Protein AF-H3SNS8-F1 (afdb_monomer)

Solvent-accessible surface area (backbone atoms only — not comparable to full-atom values): 7685 Å² total; per-residue (Å²): 143,85,63,76,76,64,65,68,72,78,73,74,85,77,73,82,73,79,71,77,80,71,80,68,78,84,72,81,85,67,92,73,80,53,34,36,33,50,82,29,28,36,23,39,64,46,94,49,74,50,77,61,67,64,49,80,76,51,49,28,70,38,58,54,79,54,89,86,61,80,55,53,54,79,46,27,32,19,49,71,56,55,60,69,35,44,27,28,33,32,61,96,44,57,65,83,50,27,33,30,39,54,73,55,94,91,35,24,35,33,22,41,42,80,44,78,58,71,59,51,100,85,45,47,73,130

Radius of gyration: 23.58 Å; Cα contacts (8 Å, |Δi|>4): 229; chains: 1; bounding box: 73×44×36 Å

pLDDT: mean 79.25, std 20.36, range [40.72, 98.38]

Foldseek 3Di:
DPVVVVVPVVPPPPPPPPPPPPPPPPPPDDPDFWWKQDLQWIWGWDPDKDQQFDAWDDWQQEEDLDPPDQAANHHTYGPPDDGGWIKTDGPPDDVQAWIWTDDDDSITTIIGTPTGFDDDVVSDGD

Secondary structure (DSSP, 8-state):
--STTTSSGGG-----------------S-----EEEETTEEEEEEEEEE--EEEEEEE--EE---TT----SSS-EESSSPTT-EEEEETTS-TTTEEEEEEETTEEEEEEEEEE---BTTTB--

Structure (mmCIF, N/CA/C/O backbone):
data_AF-H3SNS8-F1
#
_entry.id   AF-H3SNS8-F1
#
loop_
_atom_site.group_PDB
_atom_site.id
_atom_site.type_symbol
_atom_site.label_atom_id
_atom_site.label_alt_id
_atom_site.label_comp_id
_atom_site.label_asym_id
_atom_site.label_entity_id
_atom_site.label_seq_id
_atom_site.pdbx_PDB_ins_code
_atom_site.Cartn_x
_atom_site.Cartn_y
_atom_site.Cartn_z
_atom_site.occupancy
_atom_site.B_iso_or_equiv
_atom_site.auth_seq_id
_atom_site.auth_comp_id
_atom_site.auth_asym_id
_atom_site.auth_atom_id
_atom_site.pdbx_PDB_model_num
ATOM 1 N N . MET A 1 1 ? -64.553 32.671 -23.334 1.00 54.69 1 MET A N 1
ATOM 2 C CA . MET A 1 1 ? -64.323 32.283 -21.922 1.00 54.69 1 MET A CA 1
ATOM 3 C C . MET A 1 1 ? -63.909 30.812 -21.780 1.00 54.69 1 MET A C 1
ATOM 5 O O . MET A 1 1 ? -64.482 30.087 -20.982 1.00 54.69 1 MET A O 1
ATOM 9 N N . ARG A 1 2 ? -62.915 30.346 -22.555 1.00 53.69 2 ARG A N 1
ATOM 10 C CA . ARG A 1 2 ? -62.394 28.964 -22.468 1.00 53.69 2 ARG A CA 1
ATOM 11 C C . ARG A 1 2 ? -60.876 28.875 -22.677 1.00 53.69 2 ARG A C 1
ATOM 13 O O . ARG A 1 2 ? -60.356 27.837 -23.044 1.00 53.69 2 ARG A O 1
ATOM 20 N N . TYR A 1 3 ? -60.184 29.989 -22.454 1.00 47.03 3 TYR A N 1
ATOM 21 C CA . TYR A 1 3 ? -58.719 30.059 -22.500 1.00 47.03 3 TYR A CA 1
ATOM 22 C C . TYR A 1 3 ? -58.127 30.645 -21.214 1.00 47.03 3 TYR A C 1
ATOM 24 O O . TYR A 1 3 ? -56.940 30.490 -20.966 1.00 47.03 3 TYR A O 1
ATOM 32 N N . PHE A 1 4 ? -58.956 31.243 -20.347 1.00 48.91 4 PHE A N 1
ATOM 33 C CA . PHE A 1 4 ? -58.493 31.795 -19.072 1.00 48.91 4 PHE A CA 1
ATOM 34 C C . PHE A 1 4 ? -58.185 30.704 -18.032 1.00 48.91 4 PHE A C 1
ATOM 36 O O . PHE A 1 4 ? -57.347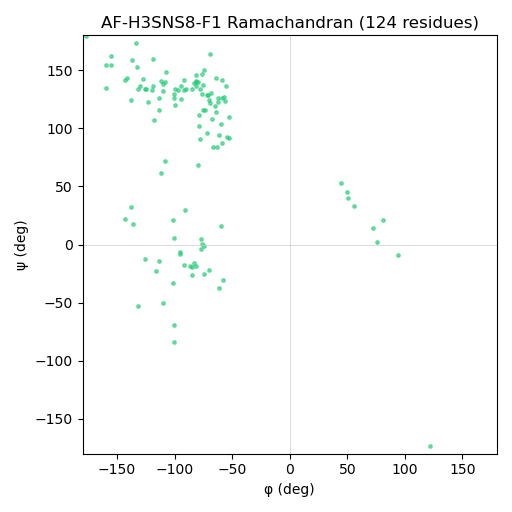 30.897 -17.163 1.00 48.91 4 PHE A O 1
ATOM 43 N N . PHE A 1 5 ? -58.807 29.526 -18.153 1.00 49.19 5 PHE A N 1
ATOM 44 C CA . PHE A 1 5 ? -58.594 28.420 -17.212 1.00 49.19 5 PHE A CA 1
ATOM 45 C C . PHE A 1 5 ? -57.349 27.571 -17.529 1.00 49.19 5 PHE A C 1
ATOM 47 O O . PHE A 1 5 ? -56.864 26.845 -16.670 1.00 49.19 5 PHE A O 1
ATOM 54 N N . CYS A 1 6 ? -56.791 27.675 -18.741 1.00 48.00 6 CYS A N 1
ATOM 55 C CA . CYS A 1 6 ? -55.597 26.914 -19.130 1.00 48.00 6 CYS A CA 1
ATOM 56 C C . CYS A 1 6 ? -54.286 27.589 -18.705 1.00 48.00 6 CYS A C 1
ATOM 58 O O . CYS A 1 6 ? -53.263 26.919 -18.625 1.00 48.00 6 CYS A O 1
ATOM 60 N N . PHE A 1 7 ? -54.303 28.892 -18.410 1.00 50.09 7 PHE A N 1
ATOM 61 C CA . PHE A 1 7 ? -53.076 29.638 -18.118 1.00 50.09 7 PHE A CA 1
ATOM 62 C C . PHE A 1 7 ? -52.583 29.472 -16.671 1.00 50.09 7 PHE A C 1
ATOM 64 O O . PHE A 1 7 ? -51.415 29.702 -16.390 1.00 50.09 7 PHE A O 1
ATOM 71 N N . VAL A 1 8 ? -53.449 29.032 -15.751 1.00 52.44 8 VAL A N 1
ATOM 72 C CA . VAL A 1 8 ? -53.126 28.961 -14.312 1.00 52.44 8 VAL A CA 1
ATOM 73 C C . VAL A 1 8 ? -52.562 27.592 -13.897 1.00 52.44 8 VAL A C 1
ATOM 75 O O . VAL A 1 8 ? -51.906 27.478 -12.871 1.00 52.44 8 VAL A O 1
ATOM 78 N N . ILE A 1 9 ? -52.752 26.549 -14.712 1.00 52.34 9 ILE A N 1
ATOM 79 C CA . ILE A 1 9 ? -52.288 25.181 -14.401 1.00 52.34 9 ILE A CA 1
ATOM 80 C C . ILE A 1 9 ? -50.831 24.960 -14.855 1.00 52.34 9 ILE A C 1
ATOM 82 O O . ILE A 1 9 ? -50.135 24.093 -14.334 1.00 52.34 9 ILE A O 1
ATOM 86 N N . MET A 1 10 ? -50.315 25.799 -15.758 1.00 52.47 10 MET A N 1
ATOM 87 C CA . MET A 1 10 ? -48.922 25.755 -16.219 1.00 52.47 10 MET A CA 1
ATOM 88 C C . MET A 1 10 ? -47.991 26.646 -15.370 1.00 52.47 10 MET A C 1
ATOM 90 O O . MET A 1 10 ? -47.024 27.203 -15.875 1.00 52.47 10 MET A O 1
ATOM 94 N N . MET A 1 11 ? -48.292 26.846 -14.084 1.00 54.97 11 MET A N 1
ATOM 95 C CA . MET A 1 11 ? -47.467 27.671 -13.190 1.00 54.97 11 MET A CA 1
ATOM 96 C C . MET A 1 11 ? -47.297 27.045 -11.795 1.00 54.97 11 MET A C 1
ATOM 98 O O . MET A 1 11 ? -47.218 27.743 -10.789 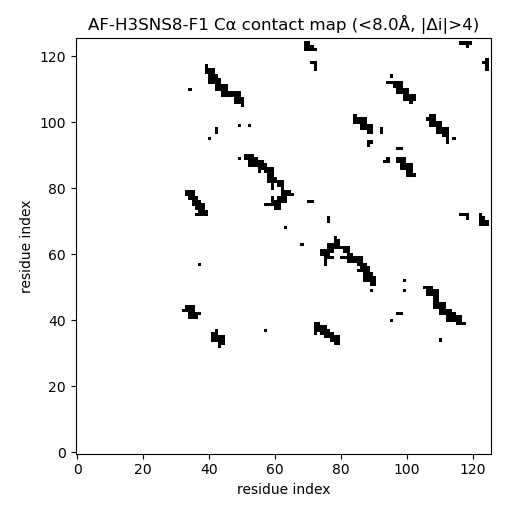1.00 54.97 11 MET A O 1
ATOM 102 N N . SER A 1 12 ? -47.269 25.710 -11.702 1.00 51.03 12 SER A N 1
ATOM 103 C CA . SER A 1 12 ? -47.108 25.005 -10.413 1.00 51.03 12 SER A CA 1
ATOM 104 C C . SER A 1 12 ? -46.134 23.825 -10.437 1.00 51.03 12 SER A C 1
ATOM 106 O O . SER A 1 12 ? -46.127 23.021 -9.513 1.00 51.03 12 SER A O 1
ATOM 108 N N . ILE A 1 13 ? -45.256 23.737 -11.440 1.00 56.97 13 ILE A N 1
ATOM 109 C CA . ILE A 1 13 ? -44.142 22.775 -11.436 1.00 56.97 13 ILE A CA 1
ATOM 110 C C . ILE A 1 13 ? -42.833 23.553 -11.307 1.00 56.97 13 ILE A C 1
ATOM 112 O O . ILE A 1 13 ? -41.986 23.548 -12.190 1.00 56.97 13 ILE A O 1
ATOM 116 N N . ILE A 1 14 ? -42.687 24.267 -10.195 1.00 57.19 14 ILE A N 1
ATOM 117 C CA . ILE A 1 14 ? -41.364 24.610 -9.673 1.00 57.19 14 ILE A CA 1
ATOM 118 C C . ILE A 1 14 ? -41.217 23.748 -8.428 1.00 57.19 14 ILE A C 1
ATOM 120 O O . ILE A 1 14 ? -41.397 24.190 -7.298 1.00 57.19 14 ILE A O 1
ATOM 124 N N . ILE A 1 15 ? -41.033 22.450 -8.669 1.00 56.84 15 ILE A N 1
ATOM 125 C CA . ILE A 1 15 ? -40.615 21.532 -7.621 1.00 56.84 15 ILE A CA 1
ATOM 126 C C . ILE A 1 15 ? -39.223 22.014 -7.235 1.00 56.84 15 ILE A C 1
ATOM 128 O O . ILE A 1 15 ? -38.309 22.004 -8.057 1.00 56.84 15 ILE A O 1
ATOM 132 N N . THR A 1 16 ? -39.103 22.495 -6.004 1.00 63.19 16 THR A N 1
ATOM 133 C CA . THR A 1 16 ? -37.845 22.751 -5.316 1.00 63.19 16 THR A CA 1
ATOM 134 C C . THR A 1 16 ? -37.002 21.481 -5.370 1.00 63.19 16 THR A C 1
ATOM 136 O O . THR A 1 16 ? -37.121 20.598 -4.525 1.00 63.19 16 THR A O 1
ATOM 139 N N . GLY A 1 17 ? -36.171 21.366 -6.401 1.00 49.97 17 GLY A N 1
ATOM 140 C CA . GLY A 1 17 ? -35.041 20.462 -6.395 1.00 49.97 17 GLY A CA 1
ATOM 141 C C . GLY A 1 17 ? -34.013 21.056 -5.449 1.00 49.97 17 GLY A C 1
ATOM 142 O O . GLY A 1 17 ? -33.245 21.927 -5.845 1.00 49.97 17 GLY A O 1
ATOM 143 N N . CYS A 1 18 ? -34.002 20.605 -4.195 1.00 51.78 18 CYS A N 1
ATOM 144 C CA . CYS A 1 18 ? -32.758 20.613 -3.440 1.00 51.78 18 CYS A CA 1
ATOM 145 C C . CYS A 1 18 ? -31.808 19.695 -4.205 1.00 51.78 18 CYS A C 1
ATOM 147 O O . CYS A 1 18 ? -31.856 18.479 -4.037 1.00 51.78 18 CYS A O 1
ATOM 149 N N . THR A 1 19 ? -30.981 20.265 -5.081 1.00 53.75 19 THR A N 1
ATOM 150 C CA . THR A 1 19 ? -29.761 19.570 -5.458 1.00 53.75 19 THR A CA 1
ATOM 151 C C . THR A 1 19 ? -28.928 19.568 -4.184 1.00 53.75 19 THR A C 1
ATOM 153 O O . THR A 1 19 ? -28.499 20.612 -3.695 1.00 53.75 19 THR A O 1
ATOM 156 N N . SER A 1 20 ? -28.798 18.408 -3.550 1.00 57.00 20 SER A N 1
ATOM 157 C CA . SER A 1 20 ? -27.626 18.157 -2.733 1.00 57.00 20 SER A CA 1
ATOM 158 C C . SER A 1 20 ? -26.446 18.447 -3.650 1.00 57.00 20 SER A C 1
ATOM 160 O O . SER A 1 20 ? -26.252 17.765 -4.654 1.00 57.00 20 SER A O 1
ATOM 162 N N . GLU A 1 21 ? -25.731 19.537 -3.378 1.00 50.75 21 GLU A N 1
ATOM 163 C CA . GLU A 1 21 ? -24.391 19.732 -3.906 1.00 50.75 21 GLU A CA 1
ATOM 164 C C . GLU A 1 21 ? -23.544 18.614 -3.306 1.00 50.75 21 GLU A C 1
ATOM 166 O O . GLU A 1 21 ? -22.922 18.744 -2.250 1.00 50.75 21 GLU A O 1
ATOM 171 N N . GLU A 1 22 ? -23.587 17.457 -3.953 1.00 46.97 22 GLU A N 1
ATOM 172 C CA . GLU A 1 22 ? -22.529 16.479 -3.842 1.00 46.97 22 GLU A CA 1
ATOM 173 C C . GLU A 1 22 ? -21.308 17.228 -4.354 1.00 46.97 22 GLU A C 1
ATOM 175 O O . GLU A 1 22 ? -21.200 17.524 -5.545 1.00 46.97 22 GLU A O 1
ATOM 180 N N . LYS A 1 23 ? -20.453 17.663 -3.424 1.00 45.00 23 LYS A N 1
ATOM 181 C CA . LYS A 1 23 ? -19.121 18.157 -3.742 1.00 45.00 23 LYS A CA 1
ATOM 182 C C . LYS A 1 23 ? -18.445 17.059 -4.553 1.00 45.00 23 LYS A C 1
ATOM 184 O O . LYS A 1 23 ? -17.853 16.149 -3.980 1.00 45.00 23 LYS A O 1
ATOM 189 N N . LEU A 1 24 ? -18.550 17.131 -5.877 1.00 49.19 24 LEU A N 1
ATOM 190 C CA . LEU A 1 24 ? -17.626 16.423 -6.734 1.00 49.19 24 LEU A CA 1
ATOM 191 C C . LEU A 1 24 ? -16.239 16.933 -6.339 1.00 49.19 24 LEU A C 1
ATOM 193 O O . LEU A 1 24 ? -16.045 18.155 -6.288 1.00 49.19 24 LEU A O 1
ATOM 197 N N . PRO A 1 25 ? -15.289 16.043 -6.020 1.00 50.03 25 PRO A N 1
ATOM 198 C CA . PRO A 1 25 ? -13.926 16.462 -5.782 1.00 50.03 25 PRO A CA 1
ATOM 199 C C . PRO A 1 25 ? -13.456 17.211 -7.026 1.00 50.03 25 PRO A C 1
ATOM 201 O O . PRO A 1 25 ? -13.544 16.718 -8.153 1.00 50.03 25 PRO A O 1
ATOM 204 N N . SER A 1 26 ? -13.031 18.450 -6.804 1.00 44.84 26 SER A N 1
ATOM 205 C CA . SER A 1 26 ? -12.482 19.354 -7.801 1.00 44.84 26 SER A CA 1
ATOM 206 C C . SER A 1 26 ? -11.242 18.721 -8.434 1.00 44.84 26 SER A C 1
ATOM 208 O O . SER A 1 26 ? -10.123 18.933 -7.978 1.00 44.84 26 SER A O 1
ATOM 210 N N . SER A 1 27 ? -11.432 17.924 -9.481 1.00 50.53 27 SER A N 1
ATOM 211 C CA . SER A 1 27 ? -10.346 17.428 -10.317 1.00 50.53 27 SER A CA 1
ATOM 212 C C . SER A 1 27 ? -9.938 18.555 -11.257 1.00 50.53 27 SER A C 1
ATOM 214 O O . SER A 1 27 ? -10.488 18.745 -12.344 1.00 50.53 27 SER A O 1
ATOM 216 N N . SER A 1 28 ? -8.975 19.358 -10.813 1.00 50.12 28 SER A N 1
ATOM 217 C CA . SER A 1 28 ? -8.148 20.127 -11.729 1.00 50.12 28 SER A CA 1
ATOM 218 C C . SER A 1 28 ? -7.297 19.141 -12.539 1.00 50.12 28 SER A C 1
ATOM 220 O O . SER A 1 28 ? -6.170 18.852 -12.162 1.00 50.12 28 SER A O 1
ATOM 222 N N . GLY A 1 29 ? -7.864 18.587 -13.610 1.00 43.59 29 GLY A N 1
ATOM 223 C CA . GLY A 1 29 ? -7.141 18.0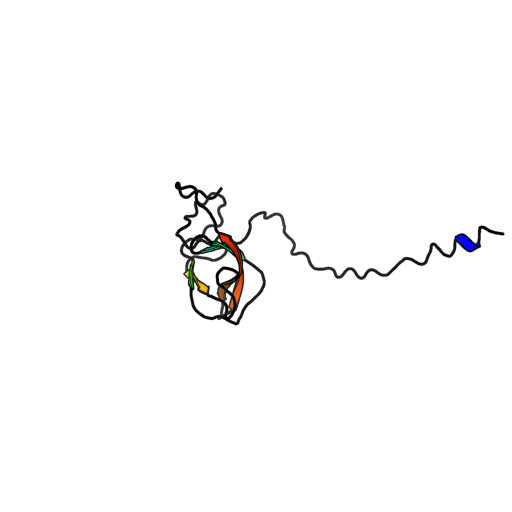03 -14.743 1.00 43.59 29 GLY A CA 1
ATOM 224 C C . GLY A 1 29 ? -5.942 17.103 -14.437 1.00 43.59 29 GLY A C 1
ATOM 225 O O . GLY A 1 29 ? -4.886 17.328 -15.021 1.00 43.59 29 GLY A O 1
ATOM 226 N N . ASP A 1 30 ? -6.101 16.076 -13.600 1.00 49.00 30 ASP A N 1
ATOM 227 C CA . ASP A 1 30 ? -5.131 14.981 -13.529 1.00 49.00 30 ASP A CA 1
ATOM 228 C C . ASP A 1 30 ? -5.819 13.670 -13.926 1.00 49.00 30 ASP A C 1
ATOM 230 O O . ASP A 1 30 ? -6.681 13.141 -13.227 1.00 49.00 30 ASP A O 1
ATOM 234 N N . TRP A 1 31 ? -5.491 13.183 -15.118 1.00 52.84 31 TRP A N 1
ATOM 235 C CA . TRP A 1 31 ? -5.950 11.904 -15.670 1.00 52.84 31 TRP A CA 1
ATOM 236 C C . TRP A 1 31 ? -5.190 10.717 -15.047 1.00 52.84 31 TRP A C 1
ATOM 238 O O . TRP A 1 31 ? -5.389 9.567 -15.445 1.00 52.84 31 TRP A O 1
ATOM 248 N N . ARG A 1 32 ? -4.320 10.972 -14.061 1.00 64.69 32 ARG A N 1
ATOM 249 C CA . ARG A 1 32 ? -3.565 9.954 -13.339 1.00 64.69 32 ARG A CA 1
ATOM 250 C C . ARG A 1 32 ? -4.447 9.209 -12.340 1.00 64.69 32 ARG A C 1
ATOM 252 O O . ARG A 1 32 ? -4.910 9.747 -11.340 1.00 64.69 32 ARG A O 1
ATOM 259 N N . ILE A 1 33 ? -4.625 7.915 -12.587 1.00 77.94 33 ILE A N 1
ATOM 260 C CA . ILE A 1 33 ? -5.302 7.008 -11.657 1.00 77.94 33 ILE A CA 1
ATOM 261 C C . ILE A 1 33 ? -4.327 6.624 -10.534 1.00 77.94 33 ILE A C 1
ATOM 263 O O . ILE A 1 33 ? -3.351 5.900 -10.760 1.00 77.94 33 ILE A O 1
ATOM 267 N N . SER A 1 34 ? -4.593 7.088 -9.312 1.00 91.00 34 SER A N 1
ATOM 268 C CA . SER A 1 34 ? -3.854 6.703 -8.101 1.00 91.00 34 SER A CA 1
ATOM 269 C C . SER A 1 34 ? -4.052 5.217 -7.789 1.00 91.00 34 SER A C 1
ATOM 271 O O . SER A 1 34 ? -5.179 4.751 -7.589 1.00 91.00 34 SER A O 1
ATOM 273 N N . SER A 1 35 ? -2.962 4.450 -7.774 1.00 92.88 35 SER A N 1
ATOM 274 C CA . SER A 1 35 ? -3.023 2.991 -7.684 1.00 92.88 35 SER A CA 1
ATOM 275 C C . SER A 1 35 ? -1.771 2.343 -7.091 1.00 92.88 35 SER A C 1
ATOM 277 O O . SER A 1 35 ? -0.687 2.931 -7.036 1.00 92.88 35 SER A O 1
ATOM 279 N N . VAL A 1 36 ? -1.952 1.096 -6.656 1.00 94.75 36 VAL A N 1
ATOM 280 C CA . VAL A 1 36 ? -0.915 0.187 -6.165 1.00 94.75 36 VAL A CA 1
ATOM 281 C C . VAL A 1 36 ? -0.996 -1.118 -6.948 1.00 94.75 36 VAL A C 1
ATOM 283 O O . VAL A 1 36 ? -2.080 -1.673 -7.107 1.00 94.75 36 VAL A O 1
ATOM 286 N N . THR A 1 37 ? 0.141 -1.633 -7.402 1.00 94.31 37 THR A N 1
ATOM 287 C CA . THR A 1 37 ? 0.253 -2.991 -7.935 1.00 94.31 37 THR A CA 1
ATOM 288 C C . THR A 1 37 ? 0.844 -3.895 -6.863 1.00 94.31 37 THR A C 1
ATOM 290 O O . THR A 1 37 ? 1.886 -3.573 -6.298 1.00 94.31 37 THR A O 1
ATOM 293 N N . LEU A 1 38 ? 0.200 -5.029 -6.594 1.00 95.06 38 LEU A N 1
ATOM 294 C CA . LEU A 1 38 ? 0.681 -6.049 -5.660 1.00 95.06 38 LEU A CA 1
ATOM 295 C C . LEU A 1 38 ? 0.448 -7.435 -6.265 1.00 95.06 38 LEU A C 1
ATOM 297 O O . LEU A 1 38 ? -0.688 -7.777 -6.599 1.00 95.06 38 LEU A O 1
ATOM 301 N N . ASN A 1 39 ? 1.508 -8.241 -6.391 1.00 92.12 39 ASN A N 1
ATOM 302 C CA . ASN A 1 39 ? 1.458 -9.609 -6.931 1.00 92.12 39 ASN A CA 1
ATOM 303 C C . ASN A 1 39 ? 0.720 -9.707 -8.282 1.00 92.12 39 ASN A C 1
ATOM 305 O O . ASN A 1 39 ? -0.075 -10.622 -8.515 1.00 92.12 39 ASN A O 1
ATOM 309 N N . GLY A 1 40 ? 0.939 -8.725 -9.159 1.00 90.94 40 GLY A N 1
ATOM 310 C CA . GLY A 1 40 ? 0.284 -8.634 -10.461 1.00 90.94 40 GLY A CA 1
ATOM 311 C C . GLY A 1 40 ? -1.197 -8.245 -10.444 1.00 90.94 40 GLY A C 1
ATOM 312 O O . GLY A 1 40 ? -1.860 -8.400 -11.465 1.00 90.94 40 GLY A O 1
ATOM 313 N N . TYR A 1 41 ? -1.731 -7.736 -9.333 1.00 93.19 41 TYR A N 1
ATOM 314 C CA . TYR A 1 41 ? -3.070 -7.142 -9.264 1.00 93.19 41 TYR A CA 1
ATOM 315 C C . TYR A 1 41 ? -2.984 -5.631 -9.098 1.00 93.19 41 TYR A C 1
ATOM 317 O O . TYR A 1 41 ? -2.144 -5.147 -8.341 1.00 93.19 41 TYR A O 1
ATOM 325 N N . LEU A 1 42 ? -3.866 -4.904 -9.783 1.00 93.12 42 LEU A N 1
ATOM 326 C CA . LEU A 1 42 ? -4.005 -3.458 -9.654 1.00 93.12 42 LEU A CA 1
ATOM 327 C C . LEU A 1 42 ? -5.057 -3.134 -8.600 1.00 93.12 42 LEU A C 1
ATOM 329 O O . LEU A 1 42 ? -6.165 -3.667 -8.631 1.00 93.12 42 LEU A O 1
ATOM 333 N N . TYR A 1 43 ? -4.723 -2.208 -7.716 1.00 95.88 43 TYR A N 1
ATOM 334 C CA . TYR A 1 43 ? -5.606 -1.703 -6.683 1.00 95.88 43 TYR A CA 1
ATOM 335 C C . TYR A 1 43 ? -5.740 -0.193 -6.817 1.00 95.88 43 TYR A C 1
ATOM 337 O O . TYR A 1 43 ? -4.742 0.527 -6.766 1.00 95.88 43 TYR A O 1
ATOM 345 N N . ARG A 1 44 ? -6.966 0.303 -6.975 1.00 95.50 44 ARG A N 1
ATOM 346 C CA . ARG A 1 44 ? -7.257 1.737 -7.020 1.00 95.50 44 ARG A CA 1
ATOM 347 C C . ARG A 1 44 ? -7.415 2.287 -5.610 1.00 95.50 44 ARG A C 1
ATOM 349 O O . ARG A 1 44 ? -8.119 1.706 -4.785 1.00 95.50 44 ARG A O 1
ATOM 356 N N . ILE A 1 45 ? -6.779 3.425 -5.352 1.00 94.56 45 ILE A N 1
ATOM 357 C CA . ILE A 1 45 ? -6.852 4.110 -4.060 1.00 94.56 45 ILE A CA 1
ATOM 358 C C . ILE A 1 45 ? -8.206 4.805 -3.923 1.00 94.56 45 ILE A C 1
ATOM 360 O O . ILE A 1 45 ? -8.698 5.423 -4.868 1.00 94.56 45 ILE A O 1
ATOM 364 N N . THR A 1 46 ? -8.807 4.695 -2.740 1.00 94.00 46 THR A N 1
ATOM 365 C CA . THR A 1 46 ? -10.050 5.385 -2.390 1.00 94.00 46 THR A CA 1
ATOM 366 C C . THR A 1 46 ? -9.827 6.323 -1.208 1.00 94.00 46 THR A C 1
ATOM 368 O O . THR A 1 46 ? -8.885 6.152 -0.434 1.00 94.00 46 THR A O 1
ATOM 371 N N . GLU A 1 47 ? -10.716 7.299 -1.040 1.00 91.19 47 GLU A N 1
ATOM 372 C CA . GLU A 1 47 ? -10.735 8.167 0.146 1.00 91.19 47 GLU A CA 1
ATOM 373 C C . GLU A 1 47 ? -11.356 7.467 1.375 1.00 91.19 47 GLU A C 1
ATOM 375 O O . GLU A 1 47 ? -11.366 8.025 2.471 1.00 91.19 47 GLU A O 1
ATOM 380 N N . GLU A 1 48 ? -11.862 6.234 1.219 1.00 95.12 48 GLU A N 1
ATOM 381 C CA . GLU A 1 48 ? -12.460 5.451 2.301 1.00 95.12 48 GL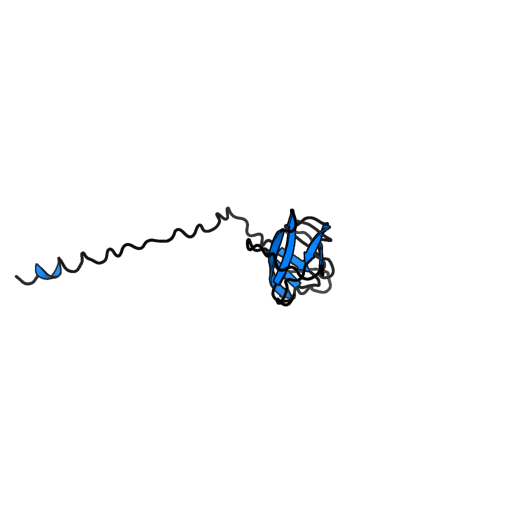U A CA 1
ATOM 382 C C . GLU A 1 48 ? -11.373 4.987 3.282 1.00 95.12 48 GLU A C 1
ATOM 384 O O . GLU A 1 48 ? -10.362 4.393 2.897 1.00 95.12 48 GLU A O 1
ATOM 389 N N . MET A 1 49 ? -11.595 5.251 4.569 1.00 95.44 49 MET A N 1
ATOM 390 C CA . MET A 1 49 ? -10.733 4.779 5.649 1.00 95.44 49 MET A CA 1
ATOM 391 C C . MET A 1 49 ? -11.244 3.442 6.182 1.00 95.44 49 MET A C 1
ATOM 393 O O . MET A 1 49 ? -12.449 3.257 6.346 1.00 95.44 49 MET A O 1
ATOM 397 N N . VAL A 1 50 ? -10.331 2.535 6.522 1.00 95.81 50 VAL A N 1
ATOM 398 C CA . VAL A 1 50 ? -10.651 1.239 7.131 1.00 95.81 50 VAL A CA 1
ATOM 399 C C . VAL A 1 50 ? -9.852 1.033 8.416 1.00 95.81 50 VAL A C 1
ATOM 401 O O . VAL A 1 50 ? -8.697 1.442 8.521 1.00 95.81 50 VAL A O 1
ATOM 404 N N . MET A 1 51 ? -10.490 0.417 9.414 1.00 93.19 51 MET A N 1
ATOM 405 C CA . MET A 1 51 ? -9.881 0.114 10.717 1.00 93.19 51 MET A CA 1
ATOM 406 C C . MET A 1 51 ? -9.779 -1.388 11.000 1.00 93.19 51 MET A C 1
ATOM 408 O O . MET A 1 51 ? -8.932 -1.800 11.791 1.00 93.19 51 MET A O 1
ATOM 412 N N . ASP A 1 52 ? -10.608 -2.207 10.349 1.00 95.12 52 ASP A N 1
ATOM 413 C CA . ASP A 1 52 ? -10.655 -3.657 10.545 1.00 95.12 52 ASP A CA 1
ATOM 414 C C . ASP A 1 52 ? -9.531 -4.365 9.784 1.00 95.12 52 ASP A C 1
ATOM 416 O O . ASP A 1 52 ? -9.743 -5.077 8.804 1.00 95.12 52 ASP A O 1
ATOM 420 N N . ILE A 1 53 ? -8.304 -4.143 10.242 1.00 97.19 53 ILE A N 1
ATOM 421 C CA . ILE A 1 53 ? -7.103 -4.750 9.677 1.00 97.19 53 ILE A CA 1
ATOM 422 C C . ILE A 1 53 ? -6.917 -6.168 10.212 1.00 97.19 53 ILE A C 1
ATOM 424 O O . ILE A 1 53 ? -7.143 -6.434 11.395 1.00 97.19 53 ILE A O 1
ATOM 428 N N . ASP A 1 54 ? -6.499 -7.076 9.332 1.00 97.19 54 ASP A N 1
ATOM 429 C CA . ASP A 1 54 ? -6.150 -8.444 9.701 1.00 97.19 54 ASP A CA 1
ATOM 430 C C . ASP A 1 54 ? -4.627 -8.619 9.803 1.00 97.19 54 ASP A C 1
ATOM 432 O O . ASP A 1 54 ? -4.062 -8.473 10.888 1.00 97.19 54 ASP A O 1
ATOM 436 N N . HIS A 1 55 ? -3.926 -8.864 8.693 1.00 97.44 55 HIS A N 1
ATOM 437 C CA . HIS A 1 55 ? -2.475 -9.078 8.706 1.00 97.44 55 HIS A CA 1
ATOM 438 C C . HIS A 1 55 ? -1.761 -8.354 7.562 1.00 97.44 55 HIS A C 1
ATOM 440 O O . HIS A 1 55 ? -2.358 -7.986 6.551 1.00 97.44 55 HIS A O 1
ATOM 446 N N . LYS A 1 56 ? -0.454 -8.124 7.723 1.00 97.62 56 LYS A N 1
ATOM 447 C CA . LYS A 1 56 ? 0.382 -7.507 6.686 1.00 97.62 56 LYS A CA 1
ATOM 448 C C . LYS A 1 56 ? 0.537 -8.472 5.507 1.00 97.62 56 LYS A C 1
ATOM 450 O O . LYS A 1 56 ? 0.918 -9.621 5.711 1.00 97.62 56 LYS A O 1
ATOM 455 N N . ILE A 1 57 ? 0.290 -7.989 4.292 1.00 97.69 57 ILE A N 1
ATOM 456 C CA . ILE A 1 57 ? 0.370 -8.775 3.046 1.00 97.69 57 ILE A CA 1
ATOM 457 C C . ILE A 1 57 ? 1.490 -8.313 2.112 1.00 97.69 57 ILE A C 1
ATOM 459 O O . ILE A 1 57 ? 1.840 -9.029 1.179 1.00 97.69 57 ILE A O 1
ATOM 463 N N . GLY A 1 58 ? 2.056 -7.128 2.344 1.00 96.62 58 GLY A N 1
ATOM 464 C CA . GLY A 1 58 ? 3.100 -6.582 1.487 1.00 96.62 58 GLY A CA 1
ATOM 465 C C . GLY A 1 58 ? 3.648 -5.255 1.990 1.00 96.62 58 GLY A C 1
ATOM 466 O O . GLY A 1 58 ? 3.228 -4.730 3.024 1.00 96.62 58 GLY A O 1
ATOM 467 N N . THR A 1 59 ? 4.615 -4.724 1.252 1.00 97.31 59 THR A N 1
ATOM 468 C CA . THR A 1 59 ? 5.185 -3.388 1.461 1.00 97.31 59 THR A CA 1
ATOM 469 C C . THR A 1 59 ? 5.446 -2.785 0.091 1.00 97.31 59 THR A C 1
ATOM 471 O O . THR A 1 59 ? 5.853 -3.518 -0.800 1.00 97.31 59 THR A O 1
ATOM 474 N N . ILE A 1 60 ? 5.243 -1.482 -0.088 1.00 97.12 60 ILE A N 1
ATOM 475 C CA . ILE A 1 60 ? 5.642 -0.806 -1.325 1.00 97.12 60 ILE A CA 1
ATOM 476 C C . ILE A 1 60 ? 7.160 -0.911 -1.490 1.00 97.12 60 ILE A C 1
ATOM 478 O O . ILE A 1 60 ? 7.916 -0.461 -0.628 1.00 97.12 60 ILE A O 1
ATOM 482 N N . GLU A 1 61 ? 7.590 -1.481 -2.610 1.00 95.50 61 GLU A N 1
ATOM 483 C CA . GLU A 1 61 ? 8.996 -1.688 -2.971 1.00 95.50 61 GLU A CA 1
ATOM 484 C C . GLU A 1 61 ? 9.471 -0.637 -3.972 1.00 95.50 61 GLU A C 1
ATOM 486 O O . GLU A 1 61 ? 10.624 -0.209 -3.926 1.00 95.50 61 GLU A O 1
ATOM 491 N N . LYS A 1 62 ? 8.574 -0.190 -4.859 1.00 93.38 62 LYS A N 1
ATOM 492 C CA . LYS A 1 62 ? 8.868 0.813 -5.884 1.00 93.38 62 LYS A CA 1
ATOM 493 C C . LYS A 1 62 ? 7.831 1.923 -5.885 1.00 93.38 62 LYS A C 1
ATOM 495 O O . LYS A 1 62 ? 6.630 1.670 -5.830 1.00 93.38 62 LYS A O 1
ATOM 500 N N . TYR A 1 63 ? 8.318 3.151 -5.996 1.00 93.38 63 TYR A N 1
ATOM 501 C CA . TYR A 1 63 ? 7.496 4.341 -6.145 1.00 93.38 63 TYR A CA 1
ATOM 502 C C . TYR A 1 63 ? 7.914 5.111 -7.391 1.00 93.38 63 TYR A C 1
ATOM 504 O O . TYR A 1 63 ? 9.105 5.341 -7.602 1.00 93.38 63 TYR A O 1
ATOM 512 N N . SER A 1 64 ? 6.937 5.524 -8.190 1.00 89.69 64 SER A N 1
ATOM 513 C CA . SER A 1 64 ? 7.126 6.549 -9.209 1.00 89.69 64 SER A CA 1
ATOM 514 C C . SER A 1 64 ? 5.785 7.155 -9.584 1.00 89.69 64 SER A C 1
ATOM 516 O O . SER A 1 64 ? 4.808 6.449 -9.823 1.00 89.69 64 SER A O 1
ATOM 518 N N . ASP A 1 65 ? 5.754 8.470 -9.676 1.00 87.94 65 ASP A N 1
ATOM 519 C CA . ASP A 1 65 ? 4.663 9.239 -10.242 1.00 87.94 65 ASP A CA 1
ATOM 520 C C . ASP A 1 65 ? 5.001 9.690 -11.672 1.00 87.94 65 ASP A C 1
ATOM 522 O O . ASP A 1 65 ? 4.406 10.624 -12.185 1.00 87.94 65 ASP A O 1
ATOM 526 N N . GLU A 1 66 ? 5.941 9.044 -12.360 1.00 85.19 66 GLU A N 1
ATOM 527 C CA . GLU A 1 66 ? 6.180 9.276 -13.784 1.00 85.19 66 GLU A CA 1
ATOM 528 C C . GLU A 1 66 ? 5.318 8.324 -14.620 1.00 85.19 66 GLU A C 1
ATOM 530 O O . GLU A 1 66 ? 5.262 7.120 -14.363 1.00 85.19 66 GLU A O 1
ATOM 535 N N . GLU A 1 67 ? 4.646 8.843 -15.651 1.00 72.50 67 GLU A N 1
ATOM 536 C CA . GLU A 1 67 ? 3.843 8.009 -16.561 1.00 72.50 67 GLU A CA 1
ATOM 537 C C . GLU A 1 67 ? 4.715 6.977 -17.293 1.00 72.50 67 GLU A C 1
ATOM 539 O O . GLU A 1 67 ? 4.313 5.830 -17.461 1.00 72.50 67 GLU A O 1
ATOM 544 N N . SER A 1 68 ? 5.937 7.370 -17.664 1.00 74.38 68 SER A N 1
ATOM 545 C CA . SER A 1 68 ? 6.908 6.545 -18.387 1.00 74.38 68 SER A CA 1
ATOM 546 C C . SER A 1 68 ? 7.616 5.494 -17.528 1.00 74.38 68 SER A C 1
ATOM 548 O O . SER A 1 68 ? 8.482 4.781 -18.039 1.00 74.38 68 SER A O 1
ATOM 550 N N . PHE A 1 69 ? 7.309 5.397 -16.231 1.00 74.06 69 PHE A N 1
ATOM 551 C CA . PHE A 1 69 ? 7.975 4.438 -15.360 1.00 74.06 69 PHE A CA 1
ATOM 552 C C . PHE A 1 69 ? 7.573 3.001 -15.701 1.00 74.06 69 PHE A C 1
ATOM 554 O O . PHE A 1 69 ? 6.401 2.622 -15.626 1.00 74.06 69 PHE A O 1
ATOM 561 N N . LEU A 1 70 ? 8.570 2.176 -16.022 1.00 66.88 70 LEU A N 1
ATOM 562 C CA . LEU A 1 70 ? 8.372 0.759 -16.299 1.00 66.88 70 LEU A CA 1
ATOM 563 C C . LEU A 1 70 ? 8.093 0.001 -14.998 1.00 66.88 70 LEU A C 1
ATOM 565 O O . LEU A 1 70 ? 8.944 -0.093 -14.111 1.00 66.88 70 LEU A O 1
ATOM 569 N N . ARG A 1 71 ? 6.887 -0.557 -14.895 1.00 70.94 71 ARG A N 1
ATOM 570 C CA . ARG A 1 71 ? 6.444 -1.354 -13.746 1.00 70.94 71 ARG A CA 1
ATOM 571 C C . ARG A 1 71 ? 6.685 -2.829 -14.040 1.00 70.94 71 ARG A C 1
ATOM 573 O O . ARG A 1 71 ? 6.168 -3.342 -15.029 1.00 70.94 71 ARG A O 1
ATOM 580 N N . SER A 1 72 ? 7.405 -3.527 -13.164 1.00 77.38 72 SER A N 1
ATOM 581 C CA . SER A 1 72 ? 7.377 -4.990 -13.188 1.00 77.38 72 SER A CA 1
ATOM 582 C C . SER A 1 72 ? 6.075 -5.485 -12.576 1.00 77.38 72 SER A C 1
ATOM 584 O O . SER A 1 72 ? 5.559 -4.899 -11.626 1.00 77.38 72 SER A O 1
ATOM 586 N N . ILE A 1 73 ? 5.574 -6.604 -13.088 1.00 77.06 73 ILE A N 1
ATOM 587 C CA . ILE A 1 73 ? 4.432 -7.310 -12.502 1.00 77.06 73 ILE A CA 1
ATOM 588 C C . ILE A 1 73 ? 4.780 -7.976 -11.159 1.00 77.06 73 ILE A C 1
ATOM 590 O O . ILE A 1 73 ? 3.885 -8.260 -10.363 1.00 77.06 73 ILE A O 1
ATOM 594 N N . GLU A 1 74 ? 6.069 -8.234 -10.930 1.00 83.25 74 GLU A N 1
ATOM 595 C CA . GLU A 1 74 ? 6.576 -8.906 -9.730 1.00 83.25 74 GLU A CA 1
ATOM 596 C C . GLU A 1 74 ? 6.794 -7.939 -8.563 1.00 83.25 74 GLU A C 1
ATOM 598 O O . GLU A 1 74 ? 6.706 -8.355 -7.413 1.00 83.25 74 GLU A O 1
ATOM 603 N N . ASP A 1 75 ? 7.041 -6.658 -8.850 1.00 87.81 75 ASP A N 1
ATOM 604 C CA . ASP A 1 75 ? 7.307 -5.659 -7.817 1.00 87.81 75 ASP A CA 1
ATOM 605 C C . ASP A 1 75 ? 6.005 -5.145 -7.191 1.00 87.81 75 ASP A C 1
ATOM 607 O O . ASP A 1 75 ? 5.005 -4.909 -7.882 1.00 87.81 75 ASP A O 1
ATOM 611 N N . THR A 1 76 ? 6.048 -4.841 -5.892 1.00 94.25 76 THR A N 1
ATOM 612 C CA . THR A 1 76 ? 4.993 -4.037 -5.265 1.00 94.25 76 THR A CA 1
ATOM 613 C C . THR A 1 76 ? 5.216 -2.558 -5.585 1.00 94.25 76 THR A C 1
ATOM 615 O O . THR A 1 76 ? 6.068 -1.891 -4.990 1.00 94.25 76 THR A O 1
ATOM 618 N N . PHE A 1 77 ? 4.449 -2.035 -6.539 1.00 94.31 77 PHE A N 1
ATOM 619 C CA . PHE A 1 77 ? 4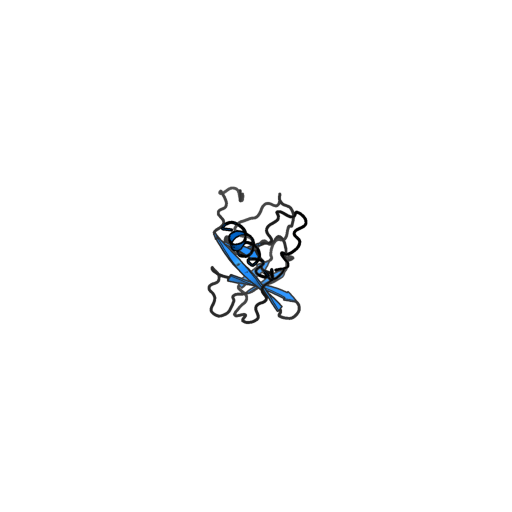.595 -0.678 -7.064 1.00 94.31 77 PHE A CA 1
ATOM 620 C C . PHE A 1 77 ? 3.473 0.249 -6.592 1.00 94.31 77 PHE A C 1
ATOM 622 O O . PHE A 1 77 ? 2.328 -0.168 -6.456 1.00 94.31 77 PHE A O 1
ATOM 629 N N . SER A 1 78 ? 3.776 1.532 -6.419 1.00 93.75 78 SER A N 1
ATOM 630 C CA . SER A 1 78 ? 2.797 2.570 -6.114 1.00 93.75 78 SER A CA 1
ATOM 631 C C . SER A 1 78 ? 3.144 3.877 -6.821 1.00 93.75 78 SER A C 1
ATOM 633 O O . SER A 1 78 ? 4.305 4.271 -6.872 1.00 93.75 78 SER A O 1
ATOM 635 N N . ASN A 1 79 ? 2.132 4.591 -7.310 1.00 92.00 79 ASN A N 1
ATOM 636 C CA . ASN A 1 79 ? 2.307 5.955 -7.824 1.00 92.00 79 ASN A CA 1
ATOM 637 C C . ASN A 1 79 ? 1.888 7.048 -6.831 1.00 92.00 79 ASN A C 1
ATOM 639 O O . ASN A 1 79 ? 1.838 8.218 -7.192 1.00 92.00 79 ASN A O 1
ATOM 643 N N . THR A 1 80 ? 1.530 6.665 -5.602 1.00 93.19 80 THR A N 1
ATOM 644 C CA . THR A 1 80 ? 0.973 7.578 -4.592 1.00 93.19 80 THR A CA 1
ATOM 645 C C . THR A 1 80 ? 1.675 7.419 -3.243 1.00 93.19 80 THR A C 1
ATOM 647 O O . THR A 1 80 ? 2.171 8.384 -2.672 1.00 93.19 80 THR A O 1
ATOM 650 N N . TYR A 1 81 ? 1.749 6.193 -2.728 1.00 95.06 81 TYR A N 1
ATOM 651 C CA . TYR A 1 81 ? 2.455 5.865 -1.490 1.00 95.06 81 TYR A CA 1
ATOM 652 C C . TYR A 1 81 ? 3.957 5.660 -1.703 1.00 95.06 81 TYR A C 1
ATOM 654 O O . TYR A 1 81 ? 4.325 4.980 -2.666 1.00 95.06 81 TYR A O 1
ATOM 662 N N . PRO A 1 82 ? 4.809 6.168 -0.796 1.00 95.25 82 PRO A N 1
ATOM 663 C CA . PRO A 1 82 ? 6.253 5.994 -0.868 1.00 95.25 82 PRO A CA 1
ATOM 664 C C . PRO A 1 82 ? 6.689 4.546 -0.596 1.00 95.25 82 PRO A C 1
ATOM 666 O O . PRO A 1 82 ? 5.960 3.736 -0.020 1.00 95.25 82 PRO A O 1
ATOM 669 N N . VAL A 1 83 ? 7.935 4.244 -0.969 1.00 96.19 83 VAL A N 1
ATOM 670 C CA . VAL A 1 83 ? 8.603 2.984 -0.611 1.00 96.19 83 VAL A CA 1
ATOM 671 C C . VAL A 1 83 ? 8.599 2.801 0.909 1.00 96.19 83 VAL A C 1
ATOM 673 O O . VAL A 1 83 ? 8.874 3.738 1.658 1.00 96.19 83 VAL A O 1
ATOM 676 N N . GLY A 1 84 ? 8.293 1.585 1.362 1.00 96.62 84 GLY A N 1
ATOM 677 C CA . GLY A 1 84 ? 8.179 1.246 2.781 1.00 96.62 84 GLY A CA 1
ATOM 678 C C . GLY A 1 84 ? 6.760 1.334 3.349 1.00 96.62 84 GLY A C 1
ATOM 679 O O . GLY A 1 84 ? 6.543 0.857 4.461 1.00 96.62 84 GLY A O 1
ATOM 680 N N . THR A 1 85 ? 5.782 1.873 2.610 1.00 97.00 85 THR A N 1
ATOM 681 C CA . THR A 1 85 ? 4.377 1.838 3.043 1.00 97.00 85 THR A CA 1
ATOM 682 C C . THR A 1 85 ? 3.887 0.396 3.153 1.00 97.00 85 THR A C 1
ATOM 684 O O . THR A 1 85 ? 3.989 -0.386 2.207 1.00 97.00 85 THR A O 1
ATOM 687 N N . ASN A 1 86 ? 3.345 0.038 4.315 1.00 97.75 86 ASN A N 1
ATOM 688 C CA . ASN A 1 86 ? 2.837 -1.302 4.573 1.00 97.75 86 ASN A CA 1
ATOM 689 C C . ASN A 1 86 ? 1.442 -1.493 3.959 1.00 97.75 86 ASN A C 1
ATOM 691 O O . ASN A 1 86 ? 0.585 -0.609 4.042 1.00 97.75 86 ASN A O 1
ATOM 695 N N . LEU A 1 87 ? 1.213 -2.678 3.392 1.00 98.06 87 LEU A N 1
ATOM 696 C CA . LEU A 1 87 ? -0.078 -3.118 2.869 1.00 98.06 87 LEU A CA 1
ATOM 697 C C . LEU A 1 87 ? -0.632 -4.254 3.727 1.00 98.06 87 LEU A C 1
ATOM 699 O O . LEU A 1 87 ? 0.110 -5.154 4.135 1.00 98.06 87 LEU A O 1
ATOM 703 N N . TYR A 1 88 ? -1.940 -4.245 3.955 1.00 98.38 88 TYR A N 1
ATOM 704 C CA . TYR A 1 88 ? -2.631 -5.185 4.830 1.00 98.38 88 TYR A CA 1
ATOM 705 C C . TYR A 1 88 ? -3.881 -5.768 4.176 1.00 98.38 88 TYR A C 1
ATOM 707 O O . TYR A 1 88 ? -4.527 -5.129 3.344 1.00 98.38 88 TYR A O 1
ATOM 715 N N . SER A 1 89 ? -4.244 -6.977 4.591 1.00 98.25 89 SER A N 1
ATOM 716 C CA . SER A 1 89 ? -5.574 -7.533 4.362 1.00 98.25 89 SER A CA 1
ATOM 717 C C . SER A 1 89 ? -6.597 -6.875 5.293 1.00 98.25 89 SER A C 1
ATOM 719 O O . SER A 1 89 ? -6.278 -6.452 6.410 1.00 98.25 89 SER A O 1
ATOM 721 N N . ILE A 1 90 ? -7.842 -6.795 4.823 1.00 98.31 90 ILE A N 1
ATOM 722 C 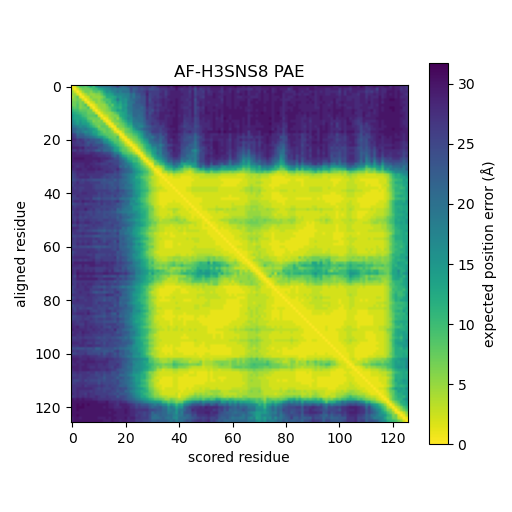CA . ILE A 1 90 ? -8.979 -6.303 5.605 1.00 98.31 90 ILE A CA 1
ATOM 723 C C . ILE A 1 90 ? -9.758 -7.515 6.118 1.00 98.31 90 ILE A C 1
ATOM 725 O O . ILE A 1 90 ? -10.027 -8.460 5.373 1.00 98.31 90 ILE A O 1
ATOM 729 N N . LYS A 1 91 ? -10.128 -7.510 7.399 1.00 98.00 91 LYS A N 1
ATOM 730 C CA . LYS A 1 91 ? -10.841 -8.626 8.024 1.00 98.00 91 LYS A CA 1
ATOM 731 C C . LYS A 1 91 ? -12.163 -8.892 7.300 1.00 98.00 91 LYS A C 1
ATOM 733 O O . LYS A 1 91 ? -13.001 -8.009 7.161 1.00 98.00 91 LYS A O 1
ATOM 738 N N . GLY A 1 92 ? -12.357 -10.141 6.881 1.00 97.12 92 GLY A N 1
ATOM 739 C CA . GLY A 1 92 ? -13.583 -10.582 6.212 1.00 97.12 92 GLY A CA 1
ATOM 740 C C . GLY A 1 92 ? -13.713 -10.150 4.749 1.00 97.12 92 GL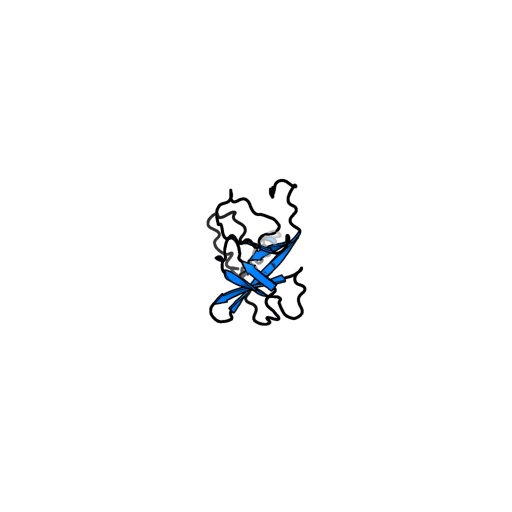Y A C 1
ATOM 741 O O . GLY A 1 92 ? -14.719 -10.492 4.135 1.00 97.12 92 GLY A O 1
ATOM 742 N N . ILE A 1 93 ? -12.717 -9.457 4.181 1.00 97.62 93 ILE A N 1
ATOM 743 C CA . ILE A 1 93 ? -12.699 -9.075 2.766 1.00 97.62 93 ILE A CA 1
ATOM 744 C C . ILE A 1 93 ? -11.564 -9.826 2.054 1.00 97.62 93 ILE A C 1
ATOM 746 O O . ILE A 1 93 ? -10.413 -9.764 2.497 1.00 97.62 93 ILE A O 1
ATOM 750 N N . PRO A 1 94 ? -11.847 -10.546 0.955 1.00 97.62 94 PRO A N 1
ATOM 751 C CA . PRO A 1 94 ? -10.807 -11.170 0.150 1.00 97.62 94 PRO A CA 1
ATOM 752 C C . PRO A 1 94 ? -9.811 -10.142 -0.396 1.00 97.62 94 PRO A C 1
ATOM 754 O O . PRO A 1 94 ? -10.195 -9.078 -0.875 1.00 97.62 94 PRO A O 1
ATOM 757 N N . VAL A 1 95 ? -8.524 -10.502 -0.424 1.00 97.00 95 VAL A N 1
ATOM 758 C CA . VAL A 1 95 ? -7.459 -9.645 -0.983 1.00 97.00 95 VAL A CA 1
ATOM 759 C C . VAL A 1 95 ? -7.731 -9.288 -2.449 1.00 97.00 95 VAL A C 1
ATOM 761 O O . VAL A 1 95 ? -7.397 -8.196 -2.874 1.00 97.00 95 VAL A O 1
ATOM 764 N N . MET A 1 96 ? -8.396 -10.164 -3.210 1.00 96.00 96 MET A N 1
ATOM 765 C CA . MET A 1 96 ? -8.796 -9.903 -4.603 1.00 96.00 96 MET A CA 1
ATOM 766 C C . MET A 1 96 ? -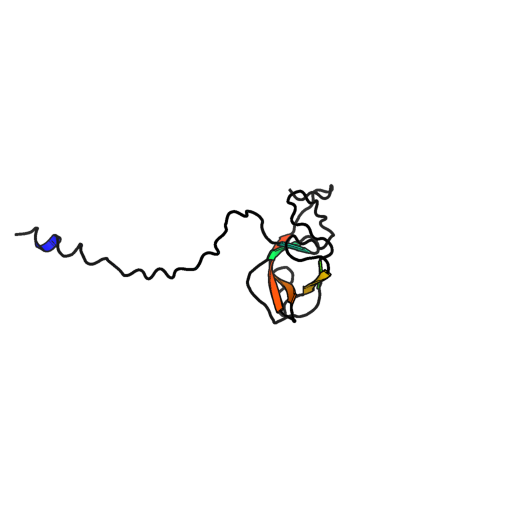9.991 -8.944 -4.746 1.00 96.00 96 MET A C 1
ATOM 768 O O . MET A 1 96 ? -10.392 -8.654 -5.867 1.00 96.00 96 MET A O 1
ATOM 772 N N . GLU A 1 97 ? -10.572 -8.468 -3.645 1.00 97.25 97 GLU A N 1
ATOM 773 C CA . GLU A 1 97 ? -11.645 -7.467 -3.643 1.00 97.25 97 GLU A CA 1
ATOM 774 C C . GLU A 1 97 ? -11.142 -6.132 -3.094 1.00 97.25 97 GLU A C 1
ATOM 776 O O . GLU A 1 97 ? -11.308 -5.096 -3.740 1.00 97.25 97 GLU A O 1
ATOM 781 N N . ALA A 1 98 ? -10.492 -6.142 -1.925 1.00 98.00 98 ALA A N 1
ATOM 782 C CA . ALA A 1 98 ? -9.902 -4.938 -1.354 1.00 98.00 98 ALA A CA 1
ATOM 783 C C . ALA A 1 98 ? -8.741 -5.226 -0.395 1.00 98.00 98 ALA A C 1
ATOM 785 O O . ALA A 1 98 ? -8.674 -6.269 0.258 1.00 98.00 98 ALA A O 1
ATOM 786 N N . ILE A 1 99 ? -7.856 -4.239 -0.273 1.00 98.38 99 ILE A N 1
ATOM 787 C CA . ILE A 1 99 ? -6.735 -4.216 0.673 1.00 98.38 99 ILE A CA 1
ATOM 788 C C . ILE A 1 99 ? -6.664 -2.863 1.382 1.00 98.38 99 ILE A C 1
ATOM 790 O O . ILE A 1 99 ? -7.379 -1.923 1.036 1.00 98.38 99 ILE A O 1
ATOM 794 N N . ALA A 1 100 ? -5.778 -2.757 2.363 1.00 98.31 100 ALA A N 1
ATOM 795 C CA . ALA A 1 100 ? -5.525 -1.547 3.126 1.00 98.31 100 ALA A CA 1
ATOM 796 C C . ALA A 1 100 ? -4.073 -1.076 2.953 1.00 98.31 100 ALA A C 1
ATOM 798 O O . ALA A 1 100 ? -3.153 -1.887 3.044 1.00 98.31 100 ALA A O 1
ATOM 799 N N . ALA A 1 101 ? -3.854 0.226 2.756 1.00 97.75 101 ALA A N 1
ATOM 800 C CA . ALA A 1 101 ? -2.525 0.843 2.795 1.00 97.75 101 ALA A CA 1
ATOM 801 C C . ALA A 1 101 ? -2.384 1.735 4.028 1.00 97.75 101 ALA A C 1
ATOM 803 O O . ALA A 1 101 ? -3.259 2.552 4.315 1.00 97.75 101 ALA A O 1
ATOM 804 N N . GLU A 1 102 ? -1.278 1.584 4.754 1.00 96.56 102 GLU A N 1
ATOM 805 C CA . GLU A 1 102 ? -0.995 2.384 5.944 1.00 96.56 102 GLU A CA 1
ATOM 806 C C . GLU A 1 102 ? -0.639 3.826 5.582 1.00 96.56 102 GLU A C 1
ATOM 808 O O . GLU A 1 102 ? 0.257 4.086 4.778 1.00 96.56 102 GLU A O 1
ATOM 813 N N . VAL A 1 103 ? -1.325 4.771 6.222 1.00 90.94 103 VAL A N 1
ATOM 814 C CA . VAL A 1 103 ? -1.103 6.202 6.012 1.00 90.94 103 VAL A CA 1
ATOM 815 C C . VAL A 1 103 ? -0.255 6.752 7.148 1.00 90.94 103 VAL A C 1
ATOM 817 O O . VAL A 1 103 ? 0.902 7.111 6.940 1.00 90.94 103 VAL A O 1
ATOM 820 N N . LYS A 1 104 ? -0.834 6.821 8.354 1.00 88.31 104 LYS A N 1
ATOM 821 C CA . LYS A 1 104 ? -0.207 7.282 9.607 1.00 88.31 104 LYS A CA 1
ATOM 822 C C . LYS A 1 104 ? -0.989 6.756 10.807 1.00 88.31 104 LYS A C 1
ATOM 824 O O . LYS A 1 104 ? -2.195 6.581 10.706 1.00 88.31 104 LYS A O 1
ATOM 829 N N . ASN A 1 105 ? -0.351 6.611 11.967 1.00 86.62 105 ASN A N 1
ATOM 830 C CA . ASN A 1 105 ? -1.026 6.398 13.259 1.00 86.62 105 ASN A CA 1
ATOM 831 C C . ASN A 1 105 ? -2.088 5.272 13.256 1.00 86.62 105 ASN A C 1
ATOM 833 O O . ASN A 1 105 ? -3.186 5.479 13.769 1.00 86.62 105 ASN A O 1
ATOM 837 N N . ASN A 1 106 ? -1.790 4.105 12.669 1.00 87.38 106 ASN A N 1
ATOM 838 C CA . ASN A 1 106 ? -2.748 2.996 12.512 1.00 87.38 106 ASN A CA 1
ATOM 839 C C . ASN A 1 106 ? -4.045 3.396 11.780 1.00 87.38 106 ASN A C 1
ATOM 841 O O . ASN A 1 106 ? -5.128 2.899 12.088 1.00 87.38 106 ASN A O 1
ATOM 845 N N . THR A 1 107 ? -3.943 4.321 10.828 1.00 92.88 107 THR A N 1
ATOM 846 C CA . THR A 1 107 ? -5.028 4.669 9.912 1.00 92.88 107 THR A CA 1
ATOM 847 C C . THR A 1 107 ? -4.683 4.180 8.516 1.00 92.88 107 THR A C 1
ATOM 849 O O . THR A 1 107 ? -3.533 4.290 8.074 1.00 92.88 107 THR A O 1
ATOM 852 N N . TYR A 1 108 ? -5.683 3.623 7.838 1.00 97.19 108 TYR A N 1
ATOM 853 C CA . TYR A 1 108 ? -5.486 2.925 6.581 1.00 97.19 108 TYR A CA 1
ATOM 854 C C . TYR A 1 108 ? -6.486 3.404 5.539 1.00 97.19 108 TYR A C 1
ATOM 856 O O . TYR A 1 108 ? -7.681 3.490 5.825 1.00 97.19 108 TYR A O 1
ATOM 864 N N . HIS A 1 109 ? -6.003 3.671 4.330 1.00 97.19 109 HIS A N 1
ATOM 865 C CA . HIS A 1 109 ? -6.870 3.839 3.170 1.00 97.19 109 HIS A CA 1
ATOM 866 C C . HIS A 1 109 ? -7.255 2.472 2.626 1.00 97.19 109 HIS A C 1
ATOM 868 O O . HIS A 1 109 ? -6.416 1.572 2.546 1.00 97.19 109 HIS A O 1
ATOM 874 N N . LYS A 1 110 ? -8.510 2.330 2.211 1.00 97.62 110 LYS A N 1
ATOM 875 C CA . LYS A 1 110 ? -8.979 1.165 1.472 1.00 97.62 110 LYS A CA 1
ATOM 876 C C . LYS A 1 110 ? -8.627 1.313 -0.002 1.00 97.62 110 LYS A C 1
ATOM 878 O O . LYS A 1 110 ? -8.805 2.377 -0.601 1.00 97.62 110 LYS A O 1
ATOM 883 N N . LEU A 1 111 ? -8.145 0.230 -0.591 1.00 97.88 111 LEU A N 1
ATOM 884 C CA . LEU A 1 111 ? -7.882 0.132 -2.014 1.00 97.88 111 LEU A CA 1
ATOM 885 C C . LEU A 1 111 ? -8.727 -0.996 -2.593 1.00 97.88 111 LEU A C 1
ATOM 887 O O . LEU A 1 111 ? -8.760 -2.091 -2.034 1.00 97.88 111 LEU A O 1
ATOM 891 N N . ILE A 1 112 ? -9.391 -0.732 -3.713 1.00 97.81 112 ILE A N 1
ATOM 892 C CA . ILE A 1 112 ? -10.280 -1.689 -4.380 1.00 97.81 112 ILE A CA 1
ATOM 893 C C . ILE A 1 112 ? -9.507 -2.374 -5.501 1.00 97.81 112 ILE A C 1
ATOM 895 O O . ILE A 1 112 ? -8.823 -1.703 -6.272 1.00 97.81 112 ILE A O 1
ATOM 899 N N . CYS A 1 113 ? -9.601 -3.699 -5.591 1.00 96.56 113 CYS A N 1
ATOM 900 C CA . CYS A 1 113 ? -8.980 -4.448 -6.674 1.00 96.56 113 CYS A CA 1
ATOM 901 C C . CYS A 1 113 ? -9.714 -4.174 -7.993 1.00 96.56 113 CYS A C 1
ATOM 903 O O . CYS A 1 113 ? -10.916 -4.395 -8.104 1.00 96.56 113 CYS A O 1
ATOM 905 N N . GLU A 1 114 ? -8.976 -3.721 -9.002 1.00 94.25 114 GLU A N 1
ATOM 906 C CA . GLU A 1 114 ? -9.481 -3.513 -10.367 1.00 94.25 114 GLU A CA 1
ATOM 907 C C . GLU A 1 114 ? -9.196 -4.731 -11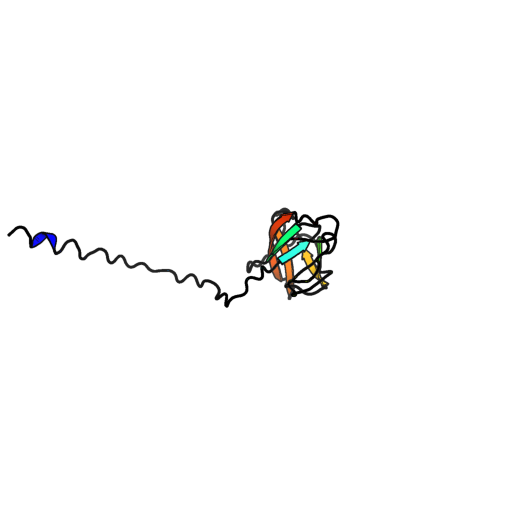.268 1.00 94.25 114 GLU A C 1
ATOM 909 O O . GLU A 1 114 ? -9.683 -4.820 -12.393 1.00 94.25 114 GLU A O 1
ATOM 914 N N . GLY A 1 115 ? -8.421 -5.700 -10.769 1.00 91.12 115 GLY A N 1
ATOM 915 C CA . GLY A 1 115 ? -8.171 -6.977 -11.428 1.00 91.12 115 GLY A CA 1
ATOM 916 C C . GLY A 1 115 ? -6.698 -7.267 -11.696 1.00 91.12 115 GLY A C 1
ATOM 917 O O . GLY A 1 115 ? -5.788 -6.570 -11.238 1.00 91.12 115 GLY A O 1
ATOM 918 N N . LYS A 1 116 ? -6.470 -8.366 -12.421 1.00 90.69 116 LYS A N 1
ATOM 919 C CA . LYS A 1 116 ? -5.129 -8.837 -12.759 1.00 90.69 116 LYS A CA 1
ATOM 920 C C . LYS A 1 116 ? -4.555 -8.020 -13.906 1.00 90.69 116 LYS A C 1
ATOM 922 O O . LYS A 1 116 ? -5.191 -7.811 -14.935 1.00 90.69 116 LYS A O 1
ATOM 927 N N . VAL A 1 117 ? -3.315 -7.618 -13.723 1.00 84.94 117 VAL A N 1
ATOM 928 C CA . VAL A 1 117 ? -2.523 -6.904 -14.704 1.00 84.94 117 VAL A CA 1
ATOM 929 C C . VAL A 1 117 ? -1.699 -7.928 -15.479 1.00 84.94 117 VAL A C 1
ATOM 931 O O . VAL A 1 117 ? -1.148 -8.855 -14.891 1.00 84.94 117 VAL A O 1
ATOM 934 N N . TYR A 1 118 ? -1.620 -7.790 -16.800 1.00 75.50 118 TYR A N 1
ATOM 935 C CA . TYR A 1 118 ? -0.838 -8.685 -17.649 1.00 75.50 118 TYR A CA 1
ATOM 936 C C . TYR A 1 118 ? 0.319 -7.907 -18.264 1.00 75.50 118 TYR A C 1
ATOM 938 O O . TYR A 1 118 ? 0.099 -6.992 -19.051 1.00 75.50 118 TYR A O 1
ATOM 946 N N . GLY A 1 119 ? 1.546 -8.286 -17.911 1.00 63.12 119 GLY A N 1
ATOM 947 C CA . GLY A 1 119 ? 2.726 -7.879 -18.663 1.00 63.12 119 GLY A CA 1
ATOM 948 C C . GLY A 1 119 ? 2.815 -8.703 -19.935 1.00 63.12 119 GLY A C 1
ATOM 949 O O . GLY A 1 119 ? 2.755 -9.933 -19.874 1.00 63.12 119 GLY A O 1
ATOM 950 N N . ASN A 1 120 ? 2.991 -8.055 -21.086 1.00 48.84 120 ASN A N 1
ATOM 951 C CA . ASN A 1 120 ? 3.625 -8.770 -22.189 1.00 48.84 120 ASN A CA 1
ATOM 952 C C . ASN A 1 120 ? 5.056 -9.093 -21.718 1.00 48.84 120 ASN A C 1
ATOM 954 O O . ASN A 1 120 ? 5.630 -8.302 -20.970 1.00 48.84 120 ASN A O 1
ATOM 958 N N . GLY A 1 121 ? 5.621 -10.249 -22.071 1.00 45.03 121 GLY A N 1
ATOM 959 C CA . GLY A 1 121 ? 6.869 -10.798 -21.495 1.00 45.03 121 GLY A CA 1
ATOM 960 C C . GLY A 1 121 ? 8.155 -9.951 -21.625 1.00 45.03 121 GLY A C 1
ATOM 961 O O . GLY A 1 121 ? 9.242 -10.485 -21.444 1.00 45.03 121 GLY A O 1
ATOM 962 N N . SER A 1 122 ? 8.045 -8.661 -21.946 1.00 46.78 122 SER A N 1
ATOM 963 C CA . SER A 1 122 ? 9.051 -7.597 -21.892 1.00 46.78 122 SER A CA 1
ATOM 964 C C . SER A 1 122 ? 9.020 -6.760 -20.598 1.00 46.78 122 SER A C 1
ATOM 966 O O . SER A 1 122 ? 9.898 -5.922 -20.416 1.00 46.78 122 SER A O 1
ATOM 968 N N . GLY A 1 123 ? 8.043 -6.959 -19.701 1.00 44.31 123 GLY A N 1
ATOM 969 C CA . GLY A 1 123 ? 7.833 -6.069 -18.546 1.00 44.31 123 GLY A CA 1
ATOM 970 C C . GLY A 1 123 ? 7.057 -4.793 -18.896 1.00 44.31 123 GLY A C 1
ATOM 971 O O . GLY A 1 123 ? 7.137 -3.800 -18.179 1.00 44.31 123 GLY A O 1
ATOM 972 N N . GLU A 1 124 ? 6.309 -4.810 -20.002 1.00 41.66 124 GLU A N 1
ATOM 973 C CA . GLU A 1 124 ? 5.464 -3.697 -20.435 1.00 41.66 124 GLU A CA 1
ATOM 974 C C . GLU A 1 124 ? 3.998 -3.951 -20.071 1.00 41.66 124 GLU A C 1
ATOM 976 O O . GLU A 1 124 ? 3.408 -4.970 -20.447 1.00 41.66 124 GLU A O 1
ATOM 981 N N . LEU A 1 125 ? 3.410 -2.986 -19.364 1.00 52.16 125 LEU A N 1
ATOM 982 C CA . LEU A 1 125 ? 1.968 -2.809 -19.221 1.00 52.16 125 LEU A CA 1
ATOM 983 C C . LEU A 1 125 ? 1.565 -1.710 -20.198 1.00 52.16 125 LEU A C 1
ATOM 985 O O . LEU A 1 125 ? 2.112 -0.612 -20.119 1.00 52.16 125 LEU A O 1
ATOM 989 N N . LYS A 1 126 ? 0.684 -2.029 -21.146 1.00 40.72 126 LYS A N 1
ATOM 990 C CA . LYS A 1 126 ? 0.220 -1.094 -22.176 1.00 40.72 126 LYS A CA 1
ATOM 991 C C . LYS A 1 126 ? -1.100 -0.451 -21.782 1.00 40.72 126 LYS A C 1
ATOM 993 O O . LYS A 1 126 ? -1.926 -1.172 -21.178 1.00 40.72 126 LYS A O 1
#

Sequence (126 aa):
MRYFFCFVIMMSIIITGCTSEEKLPSSSGDWRISSVTLNGYLYRITEEMVMDIDHKIGTIEKYSDEESFLRSIEDTFSNTYPVGTNLYSIKGIPVMEAIAAEVKNNTYHKLICEGKVYGNGSGELK

Organism: NCBI:txid1131935

Nearest PDB structures (foldseek):
  7sgz-assembly1_H  TM=2.190E-01  e=5.305E+00  Saccharomyces cerevisiae

Mean predicted aligned error: 12.93 Å